Protein AF-A0AAW4G376-F1 (afdb_monomer)

Structure (mmCIF, N/CA/C/O backbone):
data_AF-A0AAW4G376-F1
#
_entry.id   AF-A0AAW4G376-F1
#
loop_
_atom_site.group_PDB
_atom_site.id
_atom_site.type_symbol
_atom_site.label_atom_id
_atom_site.label_alt_id
_atom_site.label_comp_id
_atom_site.label_asym_id
_atom_site.label_entity_id
_atom_site.label_seq_id
_atom_site.pdbx_PDB_ins_code
_atom_site.Cartn_x
_atom_site.Cartn_y
_atom_site.Cartn_z
_atom_site.occupancy
_atom_site.B_iso_or_equiv
_atom_site.auth_seq_id
_atom_site.auth_comp_id
_atom_site.auth_asym_id
_atom_site.auth_atom_id
_atom_site.pdbx_PDB_model_num
ATOM 1 N N . MET A 1 1 ? 21.953 -14.445 8.657 1.00 35.75 1 MET A N 1
ATOM 2 C CA . MET A 1 1 ? 20.591 -14.661 8.125 1.00 35.75 1 MET A CA 1
ATOM 3 C C . MET A 1 1 ? 20.329 -13.542 7.131 1.00 35.75 1 MET A C 1
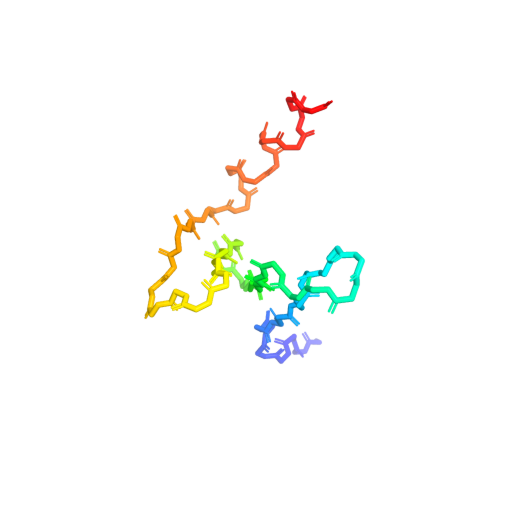ATOM 5 O O . MET A 1 1 ? 20.250 -12.393 7.538 1.00 35.75 1 MET A O 1
ATOM 9 N N . ASN A 1 2 ? 20.395 -13.839 5.834 1.00 34.81 2 ASN A N 1
ATOM 10 C CA . ASN A 1 2 ? 20.257 -12.838 4.778 1.00 34.81 2 ASN A CA 1
ATOM 11 C C . ASN A 1 2 ? 18.752 -12.608 4.576 1.00 34.81 2 ASN A C 1
ATOM 13 O O . ASN A 1 2 ? 18.067 -13.515 4.110 1.00 34.81 2 ASN A O 1
ATOM 17 N N . VAL A 1 3 ? 18.218 -11.469 5.028 1.00 47.72 3 VAL A N 1
ATOM 18 C CA . VAL A 1 3 ? 16.823 -11.088 4.758 1.00 47.72 3 VAL A CA 1
ATOM 19 C C . VAL A 1 3 ? 16.776 -10.722 3.277 1.00 47.72 3 VAL A C 1
ATOM 21 O O . VAL A 1 3 ? 17.107 -9.601 2.899 1.00 47.72 3 VAL A O 1
ATOM 24 N N . GLY A 1 4 ? 16.510 -11.718 2.429 1.00 42.59 4 GLY A N 1
ATOM 25 C CA . GLY A 1 4 ? 16.411 -11.537 0.984 1.00 42.59 4 GLY A CA 1
ATOM 26 C C . GLY A 1 4 ? 15.371 -10.470 0.665 1.00 42.59 4 GLY A C 1
ATOM 27 O O . GLY A 1 4 ? 14.307 -10.499 1.270 1.00 42.59 4 GLY A O 1
ATOM 28 N N . ASN A 1 5 ? 15.728 -9.527 -0.218 1.00 52.22 5 ASN A N 1
ATOM 29 C CA . ASN A 1 5 ? 14.873 -8.518 -0.863 1.00 52.22 5 ASN A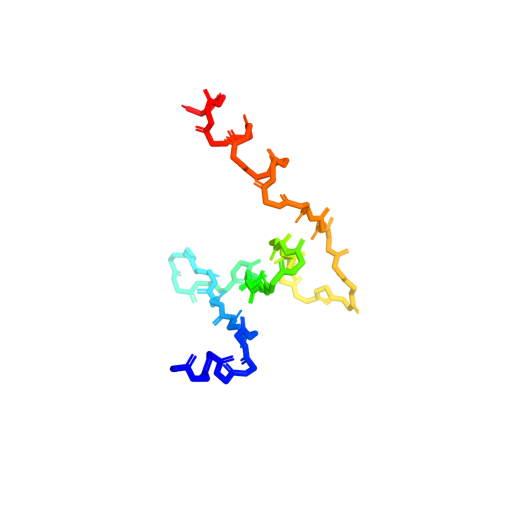 CA 1
ATOM 30 C C . ASN A 1 5 ? 13.467 -8.400 -0.242 1.00 52.22 5 ASN A C 1
ATOM 32 O O . ASN A 1 5 ? 12.501 -8.965 -0.747 1.00 52.22 5 ASN A O 1
ATOM 36 N N . GLY A 1 6 ? 13.390 -7.729 0.911 1.00 54.34 6 GLY A N 1
ATOM 37 C CA . GLY A 1 6 ? 12.203 -7.645 1.767 1.00 54.34 6 GLY A CA 1
ATOM 38 C C . GLY A 1 6 ? 11.130 -6.692 1.248 1.00 54.34 6 GLY A C 1
ATOM 39 O O . GLY A 1 6 ? 10.527 -5.982 2.048 1.00 54.34 6 GLY A O 1
ATOM 40 N N . ASP A 1 7 ? 10.934 -6.661 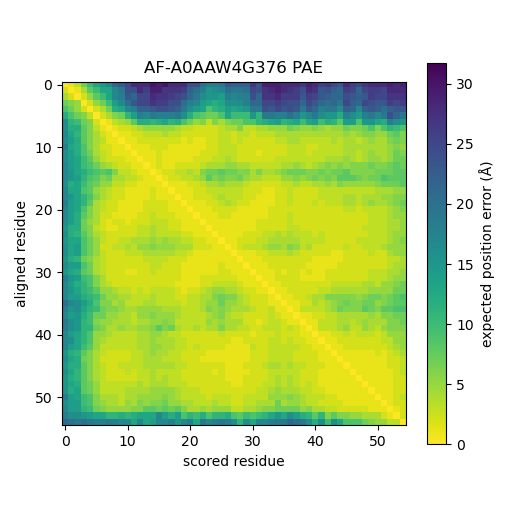-0.067 1.00 74.19 7 ASP A N 1
ATOM 41 C CA . ASP A 1 7 ? 9.852 -5.927 -0.701 1.00 74.19 7 ASP A CA 1
ATOM 42 C C . ASP A 1 7 ? 8.679 -6.898 -0.844 1.00 74.19 7 ASP A C 1
ATOM 44 O O . ASP A 1 7 ? 8.722 -7.863 -1.610 1.00 74.19 7 ASP A O 1
ATOM 48 N N . THR A 1 8 ? 7.644 -6.688 -0.039 1.00 87.50 8 THR A N 1
ATOM 49 C CA . THR A 1 8 ? 6.402 -7.463 -0.082 1.00 87.50 8 THR A CA 1
ATOM 50 C C . THR A 1 8 ? 5.254 -6.531 -0.414 1.00 87.50 8 THR A C 1
ATOM 52 O O . THR A 1 8 ? 5.277 -5.363 -0.030 1.00 87.50 8 THR A O 1
ATOM 55 N N . SER A 1 9 ? 4.230 -7.034 -1.096 1.00 90.06 9 SER A N 1
ATOM 56 C CA . SER A 1 9 ? 3.010 -6.267 -1.304 1.00 90.06 9 SER A CA 1
ATOM 57 C C . SER A 1 9 ? 1.766 -7.046 -0.901 1.00 90.06 9 SER A C 1
ATOM 59 O O . SER A 1 9 ? 1.684 -8.267 -1.039 1.00 90.06 9 SER A O 1
ATOM 61 N N . LEU A 1 10 ? 0.801 -6.323 -0.338 1.00 92.38 10 LEU A N 1
ATOM 62 C CA . LEU A 1 10 ? -0.480 -6.844 0.114 1.00 92.38 10 LEU A CA 1
ATOM 63 C C . LEU A 1 10 ? -1.591 -6.128 -0.642 1.00 92.38 10 LEU A C 1
ATOM 65 O O . LEU A 1 10 ? -1.683 -4.902 -0.625 1.00 92.38 10 LEU A O 1
ATOM 69 N N . SER A 1 11 ? -2.468 -6.893 -1.285 1.00 94.69 11 SER A N 1
ATOM 70 C CA . SER A 1 11 ? -3.672 -6.335 -1.899 1.00 94.69 11 SER A CA 1
ATOM 71 C C . SER A 1 11 ? -4.765 -6.157 -0.845 1.00 94.69 11 SER A C 1
ATOM 73 O O . SER A 1 11 ? -5.068 -7.087 -0.101 1.00 94.69 11 SER A O 1
ATOM 75 N N . VAL A 1 12 ? -5.367 -4.970 -0.802 1.00 94.00 12 VAL A N 1
ATOM 76 C CA . VAL A 1 12 ? -6.441 -4.619 0.136 1.00 94.00 12 VAL A CA 1
ATOM 77 C C . VAL A 1 12 ? -7.779 -4.681 -0.592 1.00 94.00 12 VAL A C 1
ATOM 79 O O . VAL A 1 12 ? -7.926 -4.093 -1.667 1.00 94.00 12 VAL A O 1
ATOM 82 N N . TYR A 1 13 ? -8.752 -5.371 0.002 1.00 95.31 13 TYR A N 1
ATOM 83 C CA . TYR A 1 13 ? -10.096 -5.558 -0.543 1.00 95.31 13 TYR A CA 1
ATOM 84 C C . TYR A 1 13 ? -11.163 -5.141 0.472 1.00 95.31 13 TYR A C 1
ATOM 86 O O . TYR A 1 13 ? -10.953 -5.272 1.677 1.00 95.31 13 TYR A O 1
ATOM 94 N N . ALA A 1 14 ? -12.314 -4.696 -0.025 1.00 94.62 14 ALA A N 1
ATOM 95 C CA . ALA A 1 14 ? -13.559 -4.585 0.731 1.00 94.62 14 ALA A CA 1
ATOM 96 C C . ALA A 1 14 ? -14.687 -5.168 -0.121 1.00 94.62 14 ALA A C 1
ATOM 98 O O . ALA A 1 14 ? -14.796 -4.805 -1.290 1.00 94.62 14 ALA A O 1
ATOM 99 N N . ASP A 1 15 ? -15.470 -6.089 0.445 1.00 92.56 15 ASP A N 1
ATOM 100 C CA . ASP A 1 15 ? -16.589 -6.755 -0.236 1.00 92.56 15 ASP A CA 1
ATOM 101 C C . ASP A 1 15 ? -16.221 -7.235 -1.655 1.00 92.56 15 ASP A C 1
ATOM 103 O O . ASP A 1 15 ? -16.873 -6.906 -2.640 1.00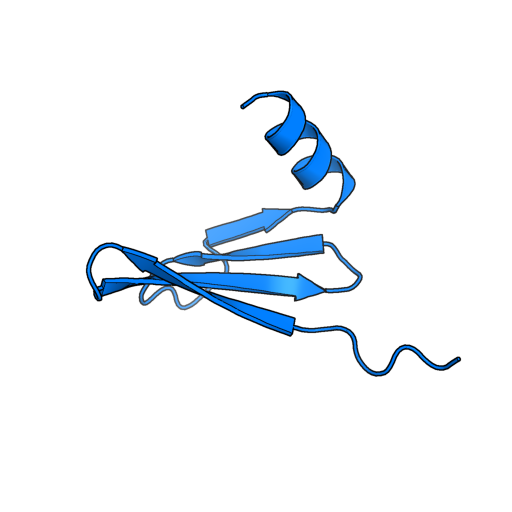 92.56 15 ASP A O 1
ATOM 107 N N . GLU A 1 16 ? -15.098 -7.960 -1.756 1.00 92.88 16 GLU A N 1
ATOM 108 C CA . GLU A 1 16 ? -14.507 -8.496 -3.001 1.00 92.88 16 GLU A CA 1
ATOM 109 C C . GLU A 1 16 ? -13.950 -7.453 -3.991 1.00 92.88 16 GLU A C 1
ATOM 111 O O . GLU A 1 16 ? -13.307 -7.805 -4.984 1.00 92.88 16 GLU A O 1
ATOM 116 N N . VAL A 1 17 ? -14.089 -6.158 -3.710 1.00 94.06 17 VAL A N 1
ATOM 117 C CA . VAL A 1 17 ? -13.547 -5.080 -4.542 1.00 94.06 17 VAL A CA 1
ATOM 118 C C . VAL A 1 17 ? -12.135 -4.714 -4.087 1.00 94.06 17 VAL A C 1
ATOM 120 O O . VAL A 1 17 ? -11.924 -4.320 -2.940 1.00 94.06 17 VAL A O 1
ATOM 123 N N . LYS A 1 18 ? -11.150 -4.779 -4.998 1.00 95.00 18 LYS A N 1
ATOM 124 C CA . LYS A 1 18 ? -9.780 -4.308 -4.714 1.00 95.00 18 LYS A CA 1
ATOM 125 C C . LYS A 1 18 ? -9.793 -2.792 -4.504 1.00 95.00 18 LYS A C 1
ATOM 127 O O . LYS A 1 18 ? -10.133 -2.040 -5.418 1.00 95.00 18 LYS A O 1
ATOM 132 N N . LEU A 1 19 ? -9.382 -2.350 -3.320 1.00 95.50 19 LEU A N 1
ATOM 133 C CA . LEU A 1 19 ? -9.238 -0.936 -2.963 1.00 95.50 19 LEU A CA 1
ATOM 134 C C . LEU A 1 19 ? -7.851 -0.391 -3.306 1.00 95.50 19 LEU A C 1
ATOM 136 O O . LEU A 1 19 ? -7.697 0.805 -3.552 1.00 95.50 19 LEU A O 1
ATOM 140 N N . GLY A 1 20 ? -6.847 -1.263 -3.336 1.00 95.25 20 GLY A N 1
ATOM 141 C CA . GLY A 1 20 ? -5.480 -0.887 -3.656 1.00 95.25 20 GLY A CA 1
ATOM 142 C C . GLY A 1 20 ? -4.467 -1.907 -3.164 1.00 95.25 20 GLY A C 1
ATOM 143 O O . GLY A 1 20 ? -4.790 -3.077 -2.941 1.00 95.25 20 GLY A O 1
ATOM 144 N N . GLU A 1 21 ? -3.229 -1.459 -3.027 1.00 95.62 21 GLU A N 1
ATOM 145 C CA . GLU A 1 21 ? -2.090 -2.286 -2.660 1.00 95.62 21 GLU A CA 1
ATOM 146 C C . GLU A 1 21 ? -1.150 -1.540 -1.715 1.00 95.62 21 GLU A C 1
ATOM 148 O O . GLU A 1 21 ? -0.826 -0.370 -1.930 1.00 95.62 21 GLU A O 1
ATOM 153 N N . ILE A 1 22 ? -0.724 -2.232 -0.662 1.00 94.81 22 ILE A N 1
ATOM 154 C CA . ILE A 1 22 ? 0.272 -1.759 0.295 1.00 94.81 22 ILE A CA 1
ATOM 155 C C . ILE A 1 22 ? 1.593 -2.445 -0.032 1.00 94.81 22 ILE A C 1
ATOM 157 O O . ILE A 1 22 ? 1.679 -3.668 0.047 1.00 94.81 22 ILE A O 1
ATOM 161 N N . GLY A 1 23 ? 2.617 -1.668 -0.365 1.00 93.88 23 GLY A N 1
ATOM 162 C CA . GLY A 1 23 ? 4.002 -2.117 -0.432 1.00 93.88 23 GLY A CA 1
ATOM 163 C C . GLY A 1 23 ? 4.689 -1.934 0.918 1.00 93.88 23 GLY A C 1
ATOM 164 O O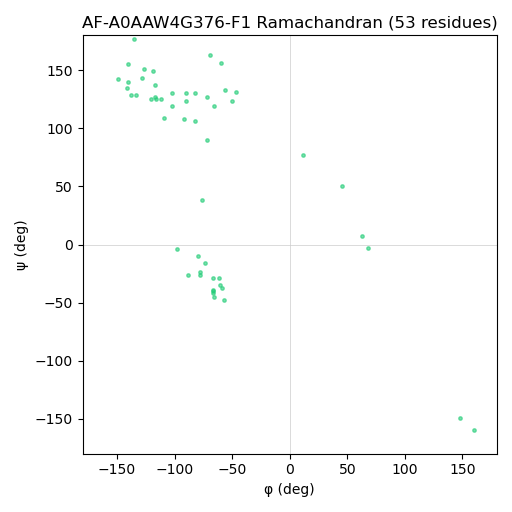 . GLY A 1 23 ? 4.624 -0.857 1.507 1.00 93.88 23 GLY A O 1
ATOM 165 N N . LEU A 1 24 ? 5.356 -2.977 1.400 1.00 92.62 24 LEU A N 1
ATOM 166 C CA . LEU A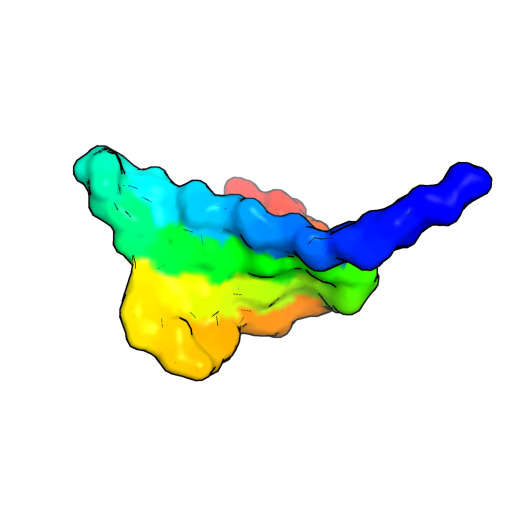 1 24 ? 6.234 -2.948 2.564 1.00 92.62 24 LEU A CA 1
ATOM 167 C C . LEU A 1 24 ? 7.656 -3.172 2.074 1.00 92.62 24 LEU A C 1
ATOM 169 O O . LEU A 1 24 ? 7.927 -4.162 1.401 1.00 92.62 24 LEU A O 1
ATOM 173 N N . SER A 1 25 ? 8.550 -2.260 2.425 1.00 90.88 25 SER A N 1
ATOM 174 C CA . SER A 1 25 ? 9.965 -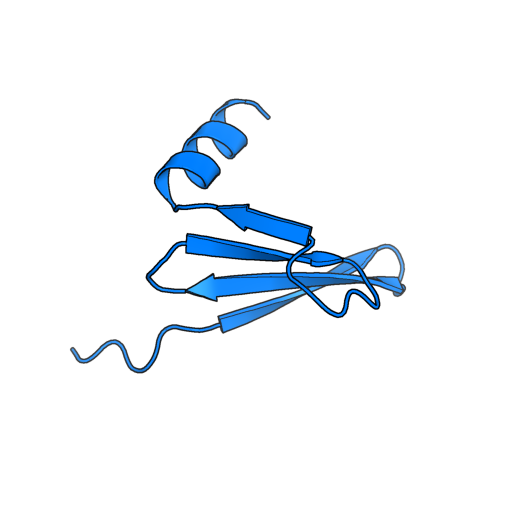2.336 2.076 1.00 90.88 25 SER A CA 1
ATOM 175 C C . SER A 1 25 ? 10.821 -1.995 3.288 1.00 90.88 25 SER A C 1
ATOM 177 O O . SER A 1 25 ? 10.338 -1.568 4.341 1.00 90.88 25 SER A O 1
ATOM 179 N N . ARG A 1 26 ? 12.141 -2.084 3.132 1.00 88.50 26 ARG A N 1
ATOM 180 C CA . ARG A 1 26 ? 13.062 -1.558 4.147 1.00 88.50 26 ARG A CA 1
ATOM 181 C C . ARG A 1 26 ? 12.919 -0.042 4.353 1.00 88.50 26 ARG A C 1
ATOM 183 O O . ARG A 1 26 ? 13.195 0.432 5.450 1.00 88.50 26 ARG A O 1
ATOM 190 N N . GLY A 1 27 ? 12.511 0.701 3.322 1.00 90.81 27 GLY A N 1
ATOM 191 C CA . GLY A 1 27 ? 12.357 2.159 3.375 1.00 90.81 27 GLY A CA 1
ATOM 192 C C . GLY A 1 27 ? 11.084 2.623 4.084 1.00 90.81 27 GLY A C 1
ATOM 193 O O . GLY A 1 27 ? 11.057 3.733 4.613 1.00 90.81 27 GLY A O 1
ATOM 194 N N . GLY A 1 28 ? 10.058 1.772 4.140 1.00 93.88 28 GLY A N 1
ATOM 195 C CA . GLY A 1 28 ? 8.784 2.117 4.756 1.00 93.88 28 GLY A CA 1
ATOM 196 C C . GLY A 1 28 ? 7.589 1.445 4.094 1.00 93.88 28 GLY A C 1
ATOM 197 O O . GLY A 1 28 ? 7.690 0.334 3.564 1.00 93.88 28 GLY A O 1
ATOM 198 N N . VAL A 1 29 ? 6.461 2.147 4.146 1.00 94.56 29 VAL A N 1
ATOM 199 C CA . VAL A 1 29 ? 5.154 1.697 3.670 1.00 94.56 29 VAL A CA 1
ATOM 200 C C . VAL A 1 29 ? 4.683 2.602 2.540 1.00 94.56 29 VAL A C 1
ATOM 202 O O . VAL A 1 29 ? 4.563 3.817 2.705 1.00 94.56 29 VAL A O 1
ATOM 205 N N . THR A 1 30 ? 4.333 1.997 1.412 1.00 95.25 30 THR A N 1
ATOM 206 C CA . THR A 1 30 ? 3.810 2.696 0.239 1.00 95.25 30 THR A CA 1
ATOM 207 C C . THR A 1 30 ? 2.383 2.234 -0.040 1.00 95.25 30 THR A C 1
ATOM 209 O O . THR A 1 30 ? 2.083 1.047 0.027 1.00 95.25 30 THR A O 1
ATOM 212 N N . TRP A 1 31 ? 1.483 3.161 -0.363 1.00 94.69 31 TRP A N 1
ATOM 213 C CA . TRP A 1 31 ? 0.096 2.872 -0.730 1.00 94.69 31 TRP A CA 1
ATOM 214 C C . TRP A 1 31 ? -0.196 3.272 -2.174 1.00 94.69 31 TRP A C 1
ATOM 216 O O . TRP A 1 31 ? -0.070 4.446 -2.554 1.00 94.69 31 TRP A O 1
ATOM 226 N N . TRP A 1 32 ? -0.699 2.311 -2.944 1.00 95.00 32 TRP A N 1
ATOM 227 C CA . TRP A 1 32 ? -1.271 2.502 -4.271 1.00 95.00 32 TRP A CA 1
ATOM 228 C C . TRP A 1 32 ? -2.782 2.308 -4.212 1.00 95.00 32 TRP A C 1
ATOM 230 O O . TRP A 1 32 ? -3.262 1.185 -4.076 1.00 95.00 32 TRP A O 1
ATOM 240 N N . ALA A 1 33 ? -3.543 3.395 -4.342 1.00 94.25 33 ALA A N 1
ATOM 241 C CA . ALA A 1 33 ? -4.980 3.300 -4.553 1.00 94.25 33 ALA A CA 1
ATOM 242 C C . ALA A 1 33 ? -5.281 2.513 -5.837 1.00 94.25 33 ALA A C 1
ATOM 244 O O . ALA A 1 33 ? -4.459 2.448 -6.758 1.00 94.25 33 ALA A O 1
ATOM 245 N N . ARG A 1 34 ? -6.477 1.930 -5.908 1.00 92.94 34 ARG A N 1
ATOM 246 C CA . ARG A 1 34 ? -6.969 1.242 -7.103 1.00 92.94 34 ARG A CA 1
ATOM 247 C C . ARG A 1 34 ? -6.723 2.090 -8.362 1.00 92.94 34 ARG A C 1
ATOM 249 O O . ARG A 1 34 ? -7.022 3.280 -8.382 1.00 92.94 34 ARG A O 1
ATOM 256 N N . ASP A 1 35 ? -6.158 1.458 -9.391 1.00 90.69 35 ASP A N 1
ATOM 257 C CA . ASP A 1 35 ? -5.859 2.046 -10.706 1.00 90.69 35 ASP A CA 1
ATOM 258 C C . ASP A 1 35 ? -4.836 3.210 -10.704 1.00 90.69 35 ASP A C 1
ATOM 260 O O . ASP A 1 35 ? -4.586 3.835 -11.741 1.00 90.69 35 ASP A O 1
ATOM 264 N N . ALA A 1 36 ? -4.186 3.497 -9.568 1.00 90.19 36 ALA A N 1
ATOM 265 C CA . ALA A 1 36 ? -3.180 4.547 -9.479 1.00 90.19 36 ALA A CA 1
ATOM 266 C C . ALA A 1 36 ? -1.883 4.146 -10.201 1.00 90.19 36 ALA A C 1
ATOM 268 O O . ALA A 1 36 ? -1.267 3.123 -9.919 1.00 90.19 36 ALA A O 1
ATOM 269 N N . LYS A 1 37 ? -1.411 5.010 -11.108 1.00 88.50 37 LYS A N 1
ATOM 270 C CA . LYS A 1 37 ? -0.134 4.818 -11.829 1.00 88.50 37 LYS A CA 1
ATOM 271 C C . LYS A 1 37 ? 1.101 5.215 -11.011 1.00 88.50 37 LYS A C 1
ATOM 273 O O . LYS A 1 37 ? 2.226 5.022 -11.464 1.00 88.50 37 LYS A O 1
ATOM 278 N N . ARG A 1 38 ? 0.900 5.855 -9.858 1.00 89.38 38 ARG A N 1
ATOM 279 C CA . ARG A 1 38 ? 1.941 6.342 -8.944 1.00 89.38 38 ARG A CA 1
ATOM 280 C C . ARG A 1 38 ? 1.502 6.094 -7.501 1.00 89.38 38 ARG A C 1
ATOM 282 O O . ARG A 1 38 ? 0.295 6.041 -7.264 1.00 89.38 38 ARG A O 1
ATOM 289 N N . PRO A 1 39 ? 2.445 5.982 -6.548 1.00 88.75 39 PRO A N 1
ATOM 290 C CA . PRO A 1 39 ? 2.120 5.966 -5.128 1.00 88.75 39 PRO A CA 1
ATOM 291 C C . PRO A 1 39 ? 1.214 7.136 -4.753 1.00 88.75 39 PRO A C 1
ATOM 293 O O . PRO A 1 39 ? 1.551 8.295 -4.985 1.00 88.75 39 PRO A O 1
ATOM 296 N N . THR A 1 40 ? 0.059 6.826 -4.178 1.00 92.69 40 THR A N 1
ATOM 297 C CA . THR A 1 40 ? -0.841 7.827 -3.587 1.00 92.69 40 THR A CA 1
ATOM 298 C C . THR A 1 40 ? -0.350 8.281 -2.222 1.00 92.69 40 THR A C 1
ATOM 300 O O . THR A 1 40 ? -0.651 9.394 -1.798 1.00 92.69 40 THR A O 1
ATOM 303 N N . ARG A 1 41 ? 0.403 7.425 -1.528 1.00 92.81 41 ARG A N 1
ATOM 304 C CA . ARG A 1 41 ? 1.066 7.771 -0.277 1.00 92.81 41 ARG A CA 1
ATOM 305 C C . ARG A 1 41 ? 2.351 6.974 -0.144 1.00 92.81 41 ARG A C 1
ATOM 307 O O . ARG A 1 41 ? 2.390 5.809 -0.523 1.00 92.81 41 ARG A O 1
ATOM 314 N N . ASP A 1 42 ? 3.369 7.613 0.403 1.00 94.62 42 ASP A N 1
ATOM 315 C CA . ASP A 1 42 ? 4.648 6.991 0.712 1.00 94.62 42 ASP A CA 1
ATOM 316 C C . ASP A 1 42 ? 5.096 7.497 2.081 1.00 94.62 42 ASP A C 1
ATOM 318 O O . ASP A 1 42 ? 5.001 8.698 2.354 1.00 94.62 42 ASP A O 1
ATOM 322 N N . MET A 1 43 ? 5.453 6.583 2.977 1.00 94.88 43 MET A N 1
ATOM 323 C CA . MET A 1 43 ? 5.703 6.883 4.385 1.00 94.88 43 MET A CA 1
ATOM 324 C C . MET A 1 43 ? 6.899 6.099 4.901 1.00 94.88 43 MET A C 1
ATOM 326 O O . MET A 1 43 ? 7.014 4.902 4.650 1.00 94.88 43 MET A O 1
ATOM 330 N N . THR A 1 44 ? 7.737 6.744 5.714 1.00 95.50 44 THR A N 1
ATOM 331 C CA . THR A 1 44 ? 8.746 6.018 6.497 1.00 95.50 44 THR A CA 1
ATOM 332 C C . THR A 1 44 ? 8.078 5.189 7.594 1.00 95.50 44 THR A C 1
ATOM 334 O O . THR A 1 44 ? 6.926 5.431 7.975 1.00 95.50 44 THR A O 1
ATOM 337 N N . TRP A 1 45 ? 8.813 4.229 8.156 1.00 93.75 45 TRP A N 1
ATOM 338 C CA . TRP A 1 45 ? 8.321 3.418 9.271 1.00 93.75 45 TRP A CA 1
ATOM 339 C C . TRP A 1 45 ? 7.939 4.254 10.497 1.00 93.75 45 TRP A C 1
ATOM 341 O O . TRP A 1 45 ? 6.920 3.979 11.127 1.00 93.75 45 TRP A O 1
ATOM 351 N N . GLU A 1 46 ? 8.688 5.313 10.807 1.00 95.62 46 GLU A N 1
ATOM 352 C CA . GLU A 1 46 ? 8.389 6.214 11.927 1.00 95.62 46 GLU A CA 1
ATOM 353 C C . GLU A 1 46 ? 7.090 6.990 11.697 1.00 95.62 46 GLU A C 1
ATOM 355 O O . GLU A 1 46 ? 6.300 7.180 12.621 1.00 95.62 46 GLU A O 1
ATOM 360 N N . GLN A 1 47 ? 6.848 7.440 10.463 1.00 95.25 47 GLN A N 1
ATOM 361 C CA . GLN A 1 47 ? 5.599 8.110 10.105 1.00 95.25 47 GLN A CA 1
ATOM 362 C C . GLN A 1 47 ? 4.414 7.146 10.187 1.00 95.25 47 GLN A C 1
ATOM 364 O O . GLN A 1 47 ? 3.340 7.543 10.639 1.00 95.25 47 GLN A O 1
ATOM 369 N N . PHE A 1 48 ? 4.602 5.892 9.765 1.00 92.94 48 PHE A N 1
ATOM 370 C CA . PHE A 1 48 ? 3.572 4.860 9.857 1.00 92.94 48 PHE 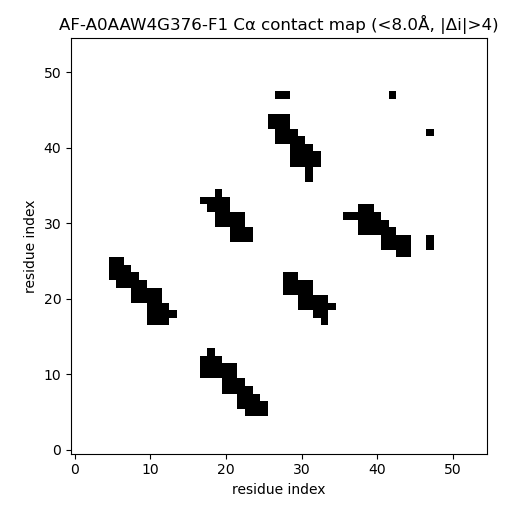A CA 1
ATOM 371 C C . PHE A 1 48 ? 3.249 4.516 11.315 1.00 92.94 48 PHE A C 1
ATOM 373 O O . PHE A 1 48 ? 2.078 4.503 11.684 1.00 92.94 48 PHE A O 1
ATOM 380 N N . ALA A 1 49 ? 4.262 4.336 12.166 1.00 93.75 49 ALA A N 1
ATOM 381 C CA . ALA A 1 49 ? 4.072 4.070 13.592 1.00 93.75 49 ALA A CA 1
ATOM 382 C C . ALA A 1 49 ? 3.257 5.178 14.278 1.00 93.75 49 ALA A C 1
ATOM 384 O O . ALA A 1 49 ? 2.257 4.894 14.931 1.00 93.75 49 ALA A O 1
ATOM 385 N N . ARG A 1 50 ? 3.608 6.448 14.035 1.00 95.12 50 ARG A N 1
ATOM 386 C CA . ARG A 1 50 ? 2.858 7.599 14.569 1.00 95.12 50 ARG A CA 1
ATOM 387 C C . ARG A 1 50 ? 1.405 7.643 14.104 1.00 95.12 50 ARG A C 1
ATOM 389 O O . ARG A 1 50 ? 0.552 8.103 14.849 1.00 95.12 50 ARG A O 1
ATOM 396 N N . LEU A 1 51 ? 1.123 7.214 12.872 1.00 91.88 51 LEU A N 1
ATOM 397 C CA . LEU A 1 51 ? -0.247 7.142 12.363 1.00 91.88 51 LEU A CA 1
ATOM 398 C C . LEU A 1 51 ? -1.056 6.078 13.115 1.00 91.88 51 LEU A C 1
ATOM 400 O O . LEU A 1 51 ? -2.205 6.325 13.462 1.00 91.88 51 LEU A O 1
ATOM 404 N N . MET A 1 52 ? -0.451 4.920 13.382 1.00 89.75 52 MET A N 1
ATOM 405 C CA . MET A 1 52 ? -1.096 3.819 14.106 1.00 89.75 52 MET A CA 1
ATOM 406 C C . MET A 1 52 ? -1.383 4.158 15.573 1.00 89.75 52 MET A C 1
ATOM 408 O O . MET A 1 52 ? -2.340 3.642 16.131 1.00 89.75 52 MET A O 1
ATOM 412 N N . GLU A 1 53 ? -0.589 5.032 16.192 1.00 93.81 53 GLU A N 1
ATOM 413 C CA . GLU A 1 53 ? -0.822 5.528 17.558 1.00 93.81 53 GLU A CA 1
ATOM 414 C C . GLU A 1 53 ? -1.985 6.533 17.656 1.00 93.81 53 GLU A C 1
ATOM 416 O O . GLU A 1 53 ? -2.448 6.832 18.754 1.00 93.81 53 GLU A O 1
ATOM 421 N N . GLN A 1 54 ? -2.432 7.090 16.525 1.00 81.88 54 GLN A N 1
ATOM 422 C CA . GLN A 1 54 ? -3.501 8.096 16.457 1.00 81.88 54 GLN A CA 1
ATOM 423 C C . GLN A 1 54 ? -4.878 7.510 16.104 1.00 81.88 54 GLN A C 1
ATOM 425 O O . GLN A 1 54 ? -5.847 8.271 16.051 1.00 81.88 54 GLN A O 1
ATOM 430 N N . GLY A 1 55 ? -4.958 6.207 15.820 1.00 58.16 55 GLY A N 1
ATOM 431 C CA . GLY A 1 55 ? -6.201 5.479 15.530 1.00 58.16 55 GLY A CA 1
ATOM 432 C C . GLY A 1 55 ? -6.740 4.752 16.750 1.00 58.16 55 GLY A C 1
ATOM 433 O O . GLY A 1 55 ? -7.983 4.669 16.852 1.00 58.16 55 GLY A O 1
#

Mean predicted aligned error: 5.89 Å

Foldseek 3Di:
DDPPFPWDKDFDDDPNHTQWMWIQGQQDIFTDGPPRPDTPDDDGNVRVVVVVVVD

Nearest PDB structures (foldseek):
  5d68-assembly2_B  TM=7.080E-01  e=1.768E+00  Homo sapiens
  5d68-assembly1_A  TM=5.675E-01  e=7.892E-01  Homo sapiens
  7fj7-assembly1_B  TM=4.274E-01  e=1.561E+00  Klebsiella pneumoniae

pLDDT: mean 86.6, std 16.0, range [34.81, 95.62]

Radius of gyration: 12.67 Å; Cα contacts (8 Å, |Δi|>4): 82; chains: 1; bounding box: 37×23×29 Å

Solvent-accessible surface area (backbone atoms only — not comparable to full-atom values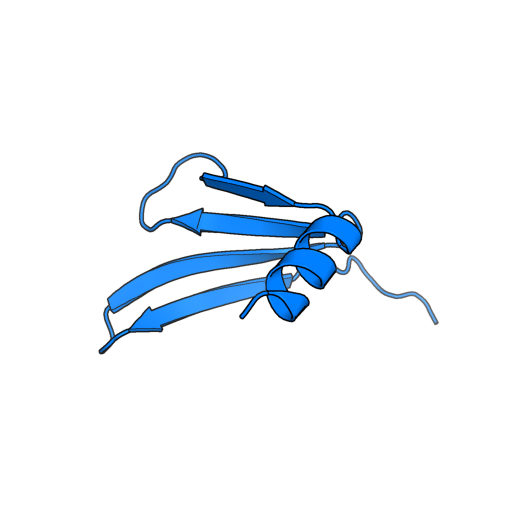): 3346 Å² total; per-residue (Å²): 133,84,81,66,80,62,68,47,75,46,79,42,67,57,96,89,40,71,55,25,35,40,39,40,41,92,75,22,44,32,35,27,48,58,94,50,94,53,74,74,41,76,39,41,55,68,58,47,52,58,52,64,76,75,110

Sequence (55 aa):
MNVGNGDTSLSVYADEVKLGEIGLSRGGVTWWARDAKRPTRDMTWEQFARLMEQG

Organism: Gordonia rubripertincta (NCBI:txid36822)

Secondary structure (DSSP, 8-state):
-------EEEEEEETTEEEEEEEE-SS-EEEEETT-SS-SEEE-HHHHHHHHTT-